Protein AF-A0A6N7HVS8-F1 (afdb_monomer_lite)

pLDDT: mean 78.47, std 14.84, range [39.22, 97.88]

Sequence (78 aa):
MNRTPRGTRGGTVIVDCDRCEVRGDACQDCVISVLLGAPSNVEFDAGERRAIDALAGAGMVPRLRLVSPDTEPRSGAA

Secondary structure (DSSP, 8-state):
------S-BTTB----GGG-TTTTTTGGG-HHHHHHH--S-----HHHHHHHHHHHHTTSSPPP----TTS-------

Structure (mmCIF, N/CA/C/O backbone):
data_AF-A0A6N7HVS8-F1
#
_entry.id   AF-A0A6N7HVS8-F1
#
loop_
_atom_site.group_PDB
_atom_site.id
_atom_site.type_symbol
_atom_site.label_atom_id
_atom_site.label_alt_id
_atom_site.label_comp_id
_atom_site.label_asym_id
_atom_site.label_entity_id
_atom_site.label_seq_id
_atom_site.pdbx_PDB_ins_code
_atom_site.Cartn_x
_atom_site.Cartn_y
_atom_site.Cartn_z
_atom_site.occupancy
_atom_site.B_iso_or_equiv
_atom_site.auth_seq_id
_atom_site.auth_comp_id
_atom_site.auth_asym_id
_atom_site.auth_atom_id
_atom_site.pdbx_PDB_model_num
ATOM 1 N N . MET A 1 1 ? -10.975 5.708 29.716 1.00 39.22 1 MET A N 1
ATOM 2 C CA . MET A 1 1 ? -10.383 7.043 29.480 1.00 39.22 1 MET A CA 1
ATOM 3 C C . MET A 1 1 ? -9.588 6.896 28.184 1.00 39.22 1 MET A C 1
ATOM 5 O O . MET A 1 1 ? -8.688 6.084 28.200 1.00 39.22 1 MET A O 1
ATOM 9 N N . ASN A 1 2 ? -9.921 7.422 27.006 1.00 43.81 2 ASN A N 1
ATOM 10 C CA . ASN A 1 2 ? -10.601 8.645 26.583 1.00 43.81 2 ASN A CA 1
ATOM 11 C C . ASN A 1 2 ? -11.429 8.315 25.314 1.00 43.81 2 ASN A C 1
ATOM 13 O O . ASN A 1 2 ? -10.915 7.664 24.413 1.00 43.81 2 ASN A O 1
ATOM 17 N N . ARG A 1 3 ? -12.720 8.670 25.264 1.00 64.25 3 ARG A N 1
ATOM 18 C CA . ARG A 1 3 ? -13.653 8.255 24.194 1.00 64.25 3 ARG A CA 1
ATOM 19 C C . ARG A 1 3 ? -13.873 9.411 23.207 1.00 64.25 3 ARG A C 1
ATOM 21 O O . ARG A 1 3 ? -14.354 10.450 23.655 1.00 64.25 3 ARG A O 1
ATOM 28 N N . THR A 1 4 ? -13.581 9.204 21.907 1.00 59.22 4 THR A N 1
ATOM 29 C CA . THR A 1 4 ? -14.347 9.578 20.671 1.00 59.22 4 THR A CA 1
ATOM 30 C C . THR A 1 4 ? -13.408 9.852 19.474 1.00 59.22 4 THR A C 1
ATOM 32 O O . THR A 1 4 ? -12.604 10.781 19.545 1.00 59.22 4 THR A O 1
ATOM 35 N N . PRO A 1 5 ? -13.583 9.155 18.328 1.00 59.09 5 PRO A N 1
ATOM 36 C CA . PRO A 1 5 ? -13.947 9.891 17.110 1.00 59.09 5 PRO A CA 1
ATOM 37 C C . PRO A 1 5 ? -14.921 9.136 16.181 1.00 59.09 5 PRO A C 1
ATOM 39 O O . PRO A 1 5 ? -14.822 7.934 15.945 1.00 59.09 5 PRO A O 1
ATOM 42 N N . ARG A 1 6 ? -15.855 9.879 15.581 1.00 60.00 6 ARG A N 1
ATOM 43 C CA . ARG A 1 6 ? -16.481 9.523 14.299 1.00 60.00 6 ARG A CA 1
ATOM 44 C C . ARG A 1 6 ? -16.465 10.759 13.404 1.00 60.00 6 ARG A C 1
ATOM 46 O O . ARG A 1 6 ? -16.897 11.820 13.842 1.00 60.00 6 ARG A O 1
ATOM 53 N N . GLY A 1 7 ? -16.021 10.581 12.160 1.00 66.75 7 GLY A N 1
ATOM 54 C CA . GLY A 1 7 ? -16.210 11.535 11.066 1.00 66.75 7 GLY A CA 1
ATOM 55 C C . GLY A 1 7 ? -15.081 12.550 10.880 1.00 66.75 7 GLY A C 1
ATOM 56 O O . GLY A 1 7 ? -14.645 13.210 11.821 1.00 66.75 7 GLY A O 1
ATOM 57 N N . THR A 1 8 ? -14.636 12.666 9.628 1.00 59.47 8 THR A N 1
ATOM 58 C CA . THR A 1 8 ? -13.674 13.647 9.110 1.00 59.47 8 THR A CA 1
ATOM 59 C C . THR A 1 8 ? -13.999 15.063 9.584 1.00 59.47 8 THR A C 1
ATOM 61 O O . THR A 1 8 ? -15.024 15.630 9.205 1.00 59.47 8 THR A O 1
ATOM 64 N N . ARG A 1 9 ? -13.093 15.670 10.356 1.00 63.22 9 ARG A N 1
ATOM 65 C CA . ARG A 1 9 ? -13.040 17.126 10.533 1.00 63.22 9 ARG A CA 1
ATOM 66 C C . ARG A 1 9 ? -11.951 17.649 9.599 1.00 63.22 9 ARG A C 1
ATOM 68 O O . ARG A 1 9 ? -10.786 17.367 9.830 1.00 63.22 9 ARG A O 1
ATOM 75 N N . GLY A 1 10 ? -12.352 18.326 8.518 1.00 57.44 10 GLY A N 1
ATOM 76 C CA . GLY A 1 10 ? -11.460 19.036 7.589 1.00 57.44 10 GLY A CA 1
ATOM 77 C C . GLY A 1 10 ? -10.303 18.197 7.030 1.00 57.44 10 GLY A C 1
ATOM 78 O O . GLY A 1 10 ? -9.189 18.268 7.534 1.00 57.44 10 GLY A O 1
ATOM 79 N N . GLY A 1 11 ? -10.554 17.385 5.999 1.00 74.06 11 GLY A N 1
ATOM 80 C CA . GLY A 1 11 ? -9.504 16.720 5.202 1.00 74.06 11 GLY A CA 1
ATOM 81 C C . GLY A 1 11 ? -8.669 15.633 5.897 1.00 74.06 11 GLY A C 1
ATOM 82 O O . GLY A 1 11 ? -7.894 14.962 5.227 1.00 74.06 11 GLY A O 1
ATOM 83 N N . THR A 1 12 ? -8.832 15.422 7.206 1.00 75.88 12 THR A N 1
ATOM 84 C CA . THR A 1 12 ? -8.045 14.452 7.981 1.00 75.88 12 THR A CA 1
ATOM 85 C C . THR A 1 12 ? -8.881 13.220 8.325 1.00 75.88 12 THR A C 1
ATOM 87 O O . THR A 1 12 ? -9.981 13.336 8.877 1.00 75.88 12 THR A O 1
ATOM 90 N N . VAL A 1 13 ? -8.353 12.033 8.015 1.00 80.62 13 VAL A N 1
ATOM 91 C CA . VAL A 1 13 ? -8.935 10.737 8.394 1.00 80.62 13 VAL A CA 1
ATOM 92 C C . VAL A 1 13 ? -8.383 10.332 9.760 1.00 80.62 13 VAL A C 1
ATOM 94 O O . VAL A 1 13 ? -7.172 10.268 9.943 1.00 80.62 13 VAL A O 1
ATOM 97 N N . ILE A 1 14 ? -9.272 10.059 10.720 1.00 84.50 14 ILE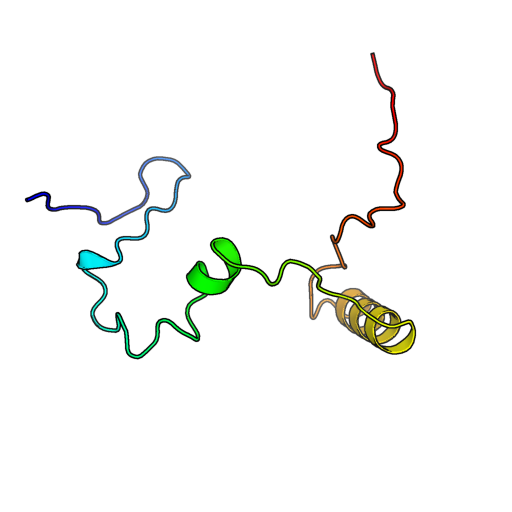 A N 1
ATOM 98 C CA . ILE A 1 14 ? -8.910 9.584 12.062 1.00 84.50 14 ILE A CA 1
ATOM 99 C C . ILE A 1 14 ? -9.366 8.134 12.191 1.00 84.50 14 ILE A C 1
ATOM 101 O O . ILE A 1 14 ? -10.557 7.852 12.044 1.00 84.50 14 ILE A O 1
ATOM 105 N N . VAL A 1 15 ? -8.427 7.233 12.481 1.00 86.25 15 VAL A N 1
ATOM 106 C CA . VAL A 1 15 ? -8.701 5.814 12.728 1.00 86.25 15 VAL A CA 1
ATOM 107 C C . VAL A 1 15 ? -8.602 5.525 14.219 1.00 86.25 15 VAL A C 1
ATOM 109 O O . VAL A 1 15 ? -7.582 5.807 14.839 1.00 86.25 15 VAL A O 1
ATOM 112 N N . ASP A 1 16 ? -9.669 4.961 14.784 1.00 86.38 16 ASP A N 1
ATOM 113 C CA . ASP A 1 16 ? -9.752 4.580 16.194 1.00 86.38 16 ASP A CA 1
ATOM 114 C C . ASP A 1 16 ? -9.727 3.055 16.332 1.00 86.38 16 ASP A C 1
ATOM 116 O O . ASP A 1 16 ? -10.744 2.373 16.171 1.00 86.38 16 ASP A O 1
ATOM 120 N N . CYS A 1 17 ? -8.543 2.520 16.628 1.00 86.69 17 CYS A N 1
ATOM 121 C CA . CYS A 1 17 ? -8.356 1.093 16.858 1.00 86.69 17 CYS A CA 1
ATOM 122 C C . CYS A 1 17 ? -9.040 0.618 18.151 1.00 86.69 17 CYS A C 1
ATOM 124 O O . CYS A 1 17 ? -9.413 -0.548 18.239 1.00 86.69 17 CYS A O 1
ATOM 126 N N . ASP A 1 18 ? -9.247 1.472 19.153 1.00 86.12 18 ASP A N 1
ATOM 127 C CA . ASP A 1 18 ? -9.874 1.073 20.423 1.00 86.12 18 ASP A CA 1
ATOM 128 C C . ASP A 1 18 ? -11.383 0.824 20.286 1.00 86.12 18 ASP A C 1
ATOM 130 O O . ASP A 1 18 ? -11.973 0.137 21.120 1.00 86.12 18 ASP A O 1
ATOM 134 N N . ARG A 1 19 ? -12.006 1.324 19.212 1.00 83.69 19 ARG A N 1
ATOM 135 C CA . ARG A 1 19 ? -13.423 1.091 18.888 1.00 83.69 19 ARG A CA 1
ATOM 136 C C . ARG A 1 19 ? -13.641 0.178 17.673 1.00 83.69 19 ARG A C 1
ATOM 138 O O . ARG A 1 19 ? -14.777 -0.001 17.240 1.00 83.69 19 ARG A O 1
ATOM 145 N N . CYS A 1 20 ? -12.583 -0.367 17.083 1.00 87.38 20 CYS A N 1
ATOM 146 C CA . CYS A 1 20 ? -12.711 -1.232 15.915 1.00 87.38 20 CYS A CA 1
ATOM 147 C C . CYS A 1 20 ? -13.271 -2.606 16.326 1.00 87.38 20 CYS A C 1
ATOM 149 O O . CYS A 1 20 ? -12.629 -3.334 17.078 1.00 87.38 20 CYS A O 1
ATOM 151 N N . GLU A 1 21 ? -14.458 -2.961 15.824 1.00 90.75 21 GLU A N 1
ATOM 152 C CA . GLU A 1 21 ? -15.164 -4.211 16.171 1.00 90.75 21 GLU A CA 1
ATOM 153 C C . GLU A 1 21 ? -14.419 -5.474 15.721 1.00 90.75 21 GLU A C 1
ATOM 155 O O . GLU A 1 21 ? -14.613 -6.535 16.299 1.00 90.75 21 GLU A O 1
ATOM 160 N N . VAL A 1 22 ? -13.539 -5.348 14.725 1.00 89.56 22 VAL A N 1
ATOM 161 C CA . VAL A 1 22 ? -12.726 -6.444 14.173 1.00 89.56 22 VAL A CA 1
ATOM 162 C C . VAL A 1 22 ? -11.245 -6.334 14.558 1.00 89.56 22 VAL A C 1
ATOM 164 O O . VAL A 1 22 ? -10.377 -6.920 13.905 1.00 89.56 22 VAL A O 1
ATOM 167 N N . ARG A 1 23 ? -10.915 -5.532 15.582 1.00 87.00 23 ARG A N 1
ATOM 168 C CA . ARG A 1 23 ? -9.528 -5.389 16.044 1.00 87.00 23 ARG A CA 1
ATOM 169 C C . ARG A 1 23 ? -8.980 -6.731 16.520 1.00 87.00 23 ARG A C 1
ATOM 171 O O . ARG A 1 23 ? -9.616 -7.433 17.293 1.00 87.00 23 ARG A O 1
ATOM 178 N N . GLY A 1 24 ? -7.746 -7.023 16.120 1.00 84.50 24 GLY A N 1
ATOM 179 C CA . GLY A 1 24 ? -7.110 -8.319 16.330 1.00 84.50 24 GLY A CA 1
ATOM 180 C C . GLY A 1 24 ? -7.370 -9.210 15.126 1.00 84.50 24 GLY A C 1
ATOM 181 O O . GLY A 1 24 ? -6.457 -9.419 14.330 1.00 84.50 24 GLY A O 1
ATOM 182 N N . ASP A 1 25 ? -8.623 -9.619 14.947 1.00 90.50 25 ASP A N 1
ATOM 183 C CA . ASP A 1 25 ? -9.028 -10.619 13.952 1.00 90.50 25 ASP A CA 1
ATOM 184 C C . ASP A 1 25 ? -8.730 -10.198 12.506 1.00 90.50 25 ASP A C 1
ATOM 186 O O . ASP A 1 25 ? -8.184 -10.978 11.730 1.00 90.50 25 ASP A O 1
ATOM 190 N N . ALA A 1 26 ? -9.030 -8.946 12.146 1.00 87.88 26 ALA A N 1
ATOM 191 C CA . ALA A 1 26 ? -8.814 -8.426 10.792 1.00 87.88 26 ALA A CA 1
ATOM 192 C C . ALA A 1 26 ? -7.590 -7.503 10.679 1.00 87.88 26 ALA A C 1
ATOM 194 O O . ALA A 1 26 ? -7.326 -6.941 9.618 1.00 87.88 26 ALA A O 1
ATOM 195 N N . CYS A 1 27 ? -6.826 -7.302 11.758 1.00 86.81 27 CYS A N 1
ATOM 196 C CA . CYS A 1 27 ? -5.729 -6.330 11.754 1.00 86.81 27 CYS A CA 1
ATOM 197 C C . CYS A 1 27 ? -4.613 -6.688 10.762 1.00 86.81 27 CYS A C 1
ATOM 199 O O . CYS A 1 27 ? -3.974 -5.780 10.235 1.00 86.81 27 CYS A O 1
ATOM 201 N N . GLN A 1 28 ? -4.390 -7.975 10.481 1.00 82.06 28 GLN A N 1
ATOM 202 C CA . GLN A 1 28 ? -3.351 -8.407 9.537 1.00 82.06 28 GLN A CA 1
ATOM 203 C C . GLN A 1 28 ? -3.664 -8.027 8.083 1.00 82.06 28 GLN A C 1
ATOM 205 O O . GLN A 1 28 ? -2.740 -7.824 7.307 1.00 82.06 28 GLN A O 1
ATOM 210 N N . ASP A 1 29 ? -4.945 -7.860 7.746 1.00 83.75 29 ASP A N 1
ATOM 211 C CA . ASP A 1 29 ? -5.415 -7.452 6.412 1.00 83.75 29 ASP A CA 1
ATOM 212 C C . ASP A 1 29 ? -5.974 -6.012 6.412 1.00 83.75 29 ASP A C 1
ATOM 214 O O . ASP A 1 29 ? -6.643 -5.546 5.492 1.00 83.75 29 ASP A O 1
ATOM 218 N N . CYS A 1 30 ? -5.727 -5.261 7.490 1.00 87.38 30 CYS A N 1
ATOM 219 C CA . CYS A 1 30 ? -6.128 -3.866 7.574 1.00 87.38 30 CYS A CA 1
ATOM 220 C C . CYS A 1 30 ? -5.089 -2.979 6.877 1.00 87.38 30 CYS A C 1
ATOM 222 O O . CYS A 1 30 ? -3.900 -3.042 7.186 1.00 87.38 30 CYS A O 1
ATOM 224 N N . VAL A 1 31 ? -5.541 -2.050 6.028 1.00 84.69 31 VAL A N 1
ATOM 225 C CA . VAL A 1 31 ? -4.680 -1.068 5.335 1.00 84.69 31 VAL A CA 1
ATOM 226 C C . VAL A 1 31 ? -3.760 -0.273 6.277 1.00 84.69 31 VAL A C 1
ATOM 228 O O . VAL A 1 31 ? -2.676 0.154 5.888 1.00 84.69 31 VAL A O 1
ATOM 231 N N . ILE A 1 32 ? -4.158 -0.096 7.540 1.00 86.19 32 ILE A N 1
ATOM 232 C CA . ILE A 1 32 ? -3.377 0.634 8.547 1.00 86.19 32 ILE A CA 1
ATOM 233 C C . ILE A 1 32 ? -2.088 -0.095 8.918 1.00 86.19 32 ILE A C 1
ATOM 235 O O . ILE A 1 32 ? -1.085 0.564 9.178 1.00 86.19 32 ILE A O 1
ATOM 239 N N . SER A 1 33 ? -2.074 -1.427 8.872 1.00 80.12 33 SER A N 1
ATOM 240 C CA . SER A 1 33 ? -0.859 -2.211 9.108 1.00 80.12 33 SER A CA 1
ATOM 241 C C . SER A 1 33 ? 0.201 -1.923 8.044 1.00 80.12 33 SER A C 1
ATOM 243 O O . SER A 1 33 ? 1.369 -1.755 8.377 1.00 80.12 33 SER A O 1
ATOM 245 N N . VAL A 1 34 ? -0.211 -1.736 6.784 1.00 79.56 34 VAL A N 1
ATOM 246 C CA . VAL A 1 34 ? 0.692 -1.314 5.701 1.00 79.56 34 VAL A CA 1
ATOM 247 C C . VAL A 1 34 ? 1.199 0.112 5.928 1.00 79.56 34 VAL A C 1
ATOM 249 O O . VAL A 1 34 ? 2.378 0.383 5.732 1.00 79.56 34 VAL A O 1
ATOM 252 N N . LEU A 1 35 ? 0.337 1.033 6.365 1.00 80.12 35 LEU A N 1
ATOM 253 C CA . LEU A 1 35 ? 0.738 2.429 6.582 1.00 80.12 35 LEU A CA 1
ATOM 254 C C . LEU A 1 35 ? 1.667 2.616 7.791 1.00 80.12 35 LEU A C 1
ATOM 256 O O . LEU A 1 35 ? 2.526 3.493 7.759 1.00 80.12 35 LEU A O 1
ATOM 260 N N . LEU A 1 36 ? 1.491 1.825 8.853 1.00 79.38 36 LEU A N 1
ATOM 261 C CA . LEU A 1 36 ? 2.287 1.919 10.084 1.00 79.38 36 LEU A CA 1
ATOM 262 C C . LEU A 1 36 ? 3.506 0.986 10.104 1.00 79.38 36 LEU A C 1
ATOM 264 O O . LEU A 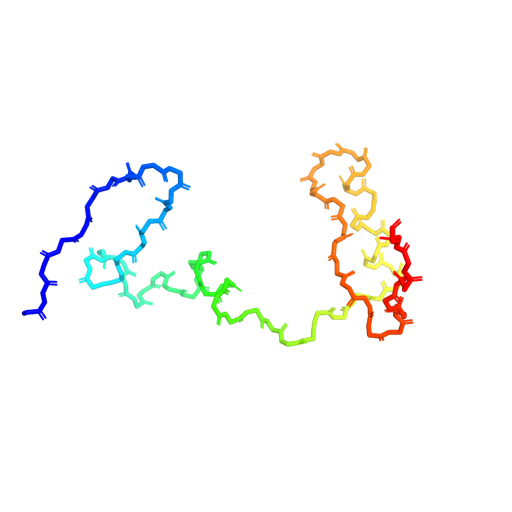1 36 ? 4.370 1.142 10.964 1.00 79.38 36 LEU A O 1
ATOM 268 N N . GLY A 1 37 ? 3.577 0.022 9.189 1.00 69.69 37 GLY A N 1
ATOM 269 C CA . GLY A 1 37 ? 4.598 -1.021 9.182 1.00 69.69 37 GLY A CA 1
ATOM 270 C C . GLY A 1 37 ? 4.808 -1.619 7.799 1.00 69.69 37 GLY A C 1
ATOM 271 O O . GLY A 1 37 ? 4.844 -2.840 7.665 1.00 69.69 37 GLY A O 1
ATOM 272 N N . ALA A 1 38 ? 4.930 -0.775 6.768 1.00 66.94 38 ALA A N 1
ATOM 273 C CA . ALA A 1 38 ? 5.380 -1.243 5.464 1.00 66.94 38 ALA A CA 1
ATOM 274 C C . ALA A 1 38 ? 6.722 -1.981 5.640 1.00 66.94 38 ALA A C 1
ATOM 276 O O . ALA A 1 38 ? 7.587 -1.481 6.370 1.00 66.94 38 ALA A O 1
ATOM 277 N N . PRO A 1 39 ? 6.912 -3.153 5.007 1.00 64.94 39 PRO A N 1
ATOM 278 C CA . PRO A 1 39 ? 8.203 -3.826 5.034 1.00 64.94 39 PRO A CA 1
ATOM 279 C C . PRO A 1 39 ? 9.287 -2.848 4.575 1.00 64.94 39 PRO A C 1
ATOM 281 O O . PRO A 1 39 ? 9.123 -2.142 3.578 1.00 64.94 39 PRO A O 1
ATOM 284 N N . SER A 1 40 ? 10.376 -2.777 5.342 1.00 66.06 40 SER A N 1
ATOM 285 C CA . SER A 1 40 ? 11.438 -1.778 5.173 1.00 66.06 40 SER A CA 1
ATOM 286 C C . SER A 1 40 ? 12.169 -1.883 3.831 1.00 66.06 40 SER A C 1
ATOM 288 O O . SER A 1 40 ? 12.853 -0.941 3.440 1.00 66.06 40 SER A O 1
ATOM 290 N N . ASN A 1 41 ? 12.019 -3.003 3.125 1.00 69.56 41 ASN A N 1
ATOM 291 C CA . ASN A 1 41 ? 12.615 -3.277 1.827 1.00 69.56 41 ASN A CA 1
ATOM 292 C C . ASN A 1 41 ? 11.620 -4.007 0.910 1.00 69.56 41 ASN A C 1
ATOM 294 O O . ASN A 1 41 ? 11.516 -5.232 0.906 1.00 69.56 41 ASN A O 1
ATOM 298 N N . VAL A 1 42 ? 10.882 -3.244 0.106 1.00 76.56 42 VAL A N 1
ATOM 299 C CA . VAL A 1 42 ? 10.149 -3.810 -1.031 1.00 76.56 42 VAL A CA 1
ATOM 300 C C . VAL A 1 42 ? 11.080 -3.786 -2.236 1.00 76.56 42 VAL A C 1
ATOM 302 O O . VAL A 1 42 ? 11.228 -2.757 -2.891 1.00 76.56 42 VAL A O 1
ATOM 305 N N . GLU A 1 43 ? 11.715 -4.922 -2.504 1.00 82.75 43 GLU A N 1
ATOM 306 C CA . GLU A 1 43 ? 12.554 -5.118 -3.683 1.00 82.75 43 GLU A CA 1
ATOM 307 C C . GLU A 1 43 ? 11.717 -5.732 -4.803 1.00 82.75 43 GLU A C 1
ATOM 309 O O . GLU A 1 43 ? 11.076 -6.760 -4.602 1.00 82.75 43 GLU A O 1
ATOM 314 N N . PHE A 1 44 ? 11.736 -5.102 -5.979 1.00 86.44 44 PHE A N 1
ATOM 315 C CA . PHE A 1 44 ? 11.130 -5.658 -7.185 1.00 86.44 44 PHE A CA 1
ATOM 316 C C . PHE A 1 44 ? 12.210 -6.000 -8.198 1.00 86.44 44 PHE A C 1
ATOM 318 O O . PHE A 1 44 ? 12.989 -5.133 -8.630 1.00 86.44 44 PHE A O 1
ATOM 325 N N . ASP A 1 45 ? 12.212 -7.243 -8.660 1.00 89.25 45 ASP A N 1
ATOM 326 C CA . ASP A 1 45 ? 13.100 -7.639 -9.738 1.00 89.25 45 ASP A CA 1
ATOM 327 C C . ASP A 1 45 ? 12.716 -6.957 -11.074 1.00 89.25 45 ASP A C 1
ATOM 329 O O . ASP A 1 45 ? 11.791 -6.142 -11.188 1.00 89.25 45 ASP A O 1
ATOM 333 N N . ALA A 1 46 ? 13.497 -7.199 -12.127 1.00 90.56 46 ALA A N 1
ATOM 334 C CA . ALA A 1 46 ? 13.241 -6.585 -13.432 1.00 90.56 46 ALA A CA 1
ATOM 335 C C . ALA A 1 46 ? 11.963 -7.110 -14.119 1.00 90.56 46 ALA A C 1
ATOM 337 O O . ALA A 1 46 ? 11.398 -6.427 -14.975 1.00 90.56 46 ALA A O 1
ATOM 338 N N . GLY A 1 47 ? 11.535 -8.336 -13.824 1.00 95.44 47 GLY A N 1
ATOM 339 C CA . GLY A 1 47 ? 10.277 -8.907 -14.302 1.00 95.44 47 GLY A CA 1
ATOM 340 C C . GLY A 1 47 ? 9.076 -8.294 -13.590 1.00 95.44 47 GLY A C 1
ATOM 341 O O . GLY A 1 47 ? 8.148 -7.832 -14.252 1.00 95.44 47 GLY A O 1
ATOM 342 N N . GLU A 1 48 ? 9.132 -8.205 -12.267 1.00 94.19 48 GLU A N 1
ATOM 343 C CA . GLU A 1 48 ? 8.073 -7.637 -11.430 1.00 94.19 48 GLU A CA 1
ATOM 344 C C . GLU A 1 48 ? 7.845 -6.154 -11.732 1.00 94.19 48 GLU A C 1
ATOM 346 O O . GLU A 1 48 ? 6.704 -5.737 -11.937 1.00 94.19 48 GLU A O 1
ATOM 351 N N . ARG A 1 49 ? 8.915 -5.361 -11.886 1.00 92.38 49 ARG A N 1
ATOM 352 C CA . ARG A 1 49 ? 8.798 -3.954 -12.317 1.00 92.38 49 ARG A CA 1
ATOM 353 C C . ARG A 1 49 ? 8.090 -3.823 -13.661 1.00 92.38 49 ARG A C 1
ATOM 355 O O . ARG A 1 49 ? 7.185 -3.004 -13.800 1.00 92.38 49 ARG A O 1
ATOM 362 N N . ARG A 1 50 ? 8.449 -4.672 -14.632 1.00 94.38 50 ARG A N 1
ATOM 363 C CA . ARG A 1 50 ? 7.786 -4.701 -15.945 1.00 94.38 50 ARG A CA 1
ATOM 364 C C . ARG A 1 50 ? 6.312 -5.082 -15.831 1.00 94.38 50 ARG A C 1
ATOM 366 O O . ARG A 1 50 ? 5.489 -4.501 -16.534 1.00 94.38 50 ARG A O 1
ATOM 373 N N . ALA A 1 51 ? 5.974 -6.025 -14.955 1.00 96.50 51 ALA A N 1
ATOM 374 C CA . ALA A 1 51 ? 4.588 -6.406 -14.709 1.00 96.50 51 ALA A CA 1
ATOM 375 C C . ALA A 1 51 ? 3.785 -5.239 -14.113 1.00 96.50 51 ALA A C 1
ATOM 377 O O . ALA A 1 51 ? 2.720 -4.907 -14.633 1.00 96.50 51 ALA A O 1
ATOM 378 N N . ILE A 1 52 ? 4.318 -4.562 -13.092 1.00 94.81 52 ILE A N 1
ATOM 379 C CA . ILE A 1 52 ? 3.686 -3.377 -12.490 1.00 94.81 52 ILE A CA 1
ATOM 380 C C . ILE A 1 52 ? 3.504 -2.273 -13.536 1.00 94.81 52 ILE A C 1
ATOM 382 O O . ILE A 1 52 ? 2.431 -1.677 -13.616 1.00 94.81 52 ILE A O 1
ATOM 386 N N . ASP A 1 53 ? 4.505 -2.029 -14.382 1.00 94.69 53 ASP A N 1
ATOM 387 C CA . ASP A 1 53 ? 4.408 -1.032 -15.449 1.00 94.69 53 ASP A CA 1
ATOM 388 C C . ASP A 1 53 ? 3.350 -1.374 -16.499 1.00 94.69 53 ASP A C 1
ATOM 390 O O . ASP A 1 53 ? 2.652 -0.471 -16.970 1.00 94.69 53 ASP A O 1
ATOM 394 N N . ALA A 1 54 ? 3.195 -2.653 -16.849 1.00 97.50 54 ALA A N 1
ATOM 395 C CA . ALA A 1 54 ? 2.141 -3.107 -17.751 1.00 97.50 54 ALA A CA 1
ATOM 396 C C . ALA A 1 54 ? 0.751 -2.897 -17.131 1.00 97.50 54 ALA A C 1
ATOM 398 O O . ALA A 1 54 ? -0.138 -2.337 -17.777 1.00 97.50 54 ALA A O 1
ATOM 399 N N . LEU A 1 55 ? 0.582 -3.269 -15.858 1.00 97.50 55 LEU A N 1
ATOM 400 C CA . LEU A 1 55 ? -0.664 -3.054 -15.119 1.00 97.50 55 LEU A CA 1
ATOM 401 C C . LEU A 1 55 ? -0.997 -1.561 -15.000 1.00 97.50 55 LEU A C 1
ATOM 403 O O . LEU A 1 55 ? -2.148 -1.162 -15.187 1.00 97.50 55 LEU A O 1
ATOM 407 N N . ALA A 1 56 ? 0.007 -0.725 -14.739 1.00 97.19 56 ALA A N 1
ATOM 408 C CA . ALA A 1 56 ? -0.163 0.717 -14.641 1.00 97.19 56 ALA A CA 1
ATOM 409 C C . ALA A 1 56 ? -0.455 1.361 -16.003 1.00 97.19 56 ALA A C 1
ATOM 411 O O . ALA A 1 56 ? -1.273 2.274 -16.090 1.00 97.19 56 ALA A O 1
ATOM 412 N N . GLY A 1 57 ? 0.171 0.875 -17.080 1.00 96.69 57 GLY A N 1
ATOM 413 C CA 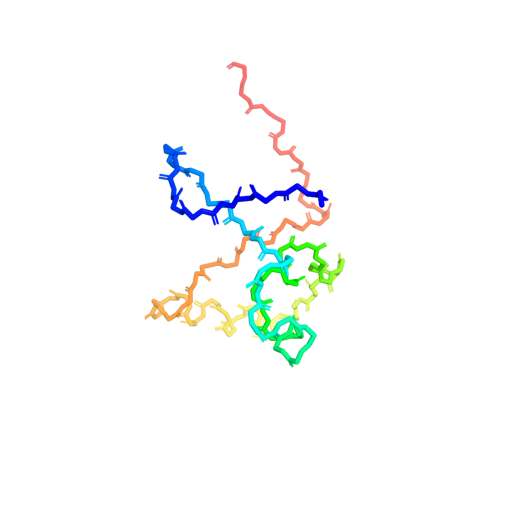. GLY A 1 57 ? -0.134 1.283 -18.453 1.00 96.69 57 GLY A CA 1
ATOM 414 C C . GLY A 1 57 ? -1.576 0.972 -18.857 1.00 96.69 57 GLY A C 1
ATOM 415 O O . GLY A 1 57 ? -2.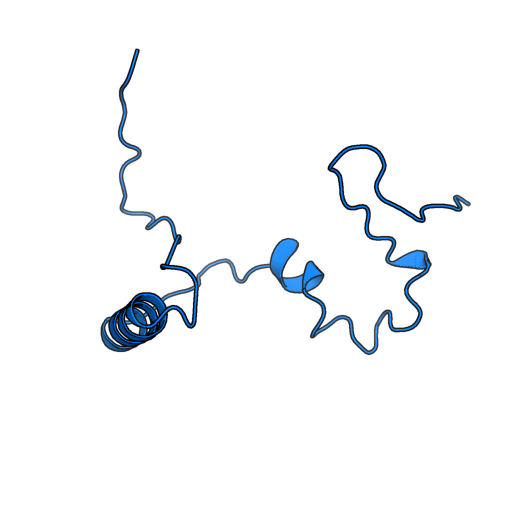187 1.754 -19.579 1.00 96.69 57 GLY A O 1
ATOM 416 N N . ALA A 1 58 ? -2.137 -0.116 -18.330 1.00 97.88 58 ALA A N 1
ATOM 417 C CA . ALA A 1 58 ? -3.539 -0.486 -18.501 1.00 97.88 58 ALA A CA 1
ATOM 418 C C . ALA A 1 58 ? -4.503 0.204 -17.508 1.00 97.88 58 ALA A C 1
ATOM 420 O O . ALA A 1 58 ? -5.707 -0.029 -17.571 1.00 97.88 58 ALA A O 1
ATOM 421 N N . GLY A 1 59 ? -4.003 1.033 -16.583 1.00 96.50 59 GLY A N 1
ATOM 422 C CA . GLY A 1 59 ? -4.821 1.748 -15.595 1.00 96.50 59 GLY A CA 1
ATOM 423 C C . GLY A 1 59 ? -5.326 0.895 -14.425 1.00 96.50 59 GLY A C 1
ATOM 424 O O . GLY A 1 59 ? -6.198 1.342 -13.685 1.00 96.50 59 GLY A O 1
ATOM 425 N N . MET A 1 60 ? -4.788 -0.314 -14.239 1.00 96.38 60 MET A N 1
ATOM 426 C CA . MET A 1 60 ? -5.217 -1.240 -13.181 1.00 96.38 60 MET A CA 1
ATOM 427 C C . MET A 1 60 ? -4.563 -0.950 -11.827 1.00 96.38 60 MET A C 1
ATOM 429 O O . MET A 1 60 ? -5.130 -1.272 -10.786 1.00 96.38 60 MET A O 1
ATOM 433 N N . VAL A 1 61 ? -3.373 -0.345 -11.829 1.00 94.44 61 VAL A N 1
ATOM 434 C CA . VAL A 1 61 ? -2.635 0.019 -10.612 1.00 94.44 61 VAL A CA 1
ATOM 435 C C . VAL A 1 61 ? -1.963 1.387 -10.767 1.00 94.44 61 VAL A C 1
ATOM 437 O O . VAL A 1 61 ? -1.687 1.819 -11.890 1.00 94.44 61 VAL A O 1
ATOM 440 N N . PRO A 1 62 ? -1.656 2.090 -9.663 1.00 90.56 62 PRO A N 1
ATOM 441 C CA . PRO A 1 62 ? -0.783 3.255 -9.711 1.00 90.56 62 PRO A CA 1
ATOM 442 C C . PRO A 1 62 ? 0.620 2.889 -10.213 1.00 90.56 62 PRO A C 1
ATOM 444 O O . PRO A 1 62 ? 1.122 1.797 -9.955 1.00 90.56 62 PRO A O 1
ATOM 447 N N . ARG A 1 63 ? 1.291 3.838 -10.875 1.00 91.06 63 ARG A N 1
ATOM 448 C CA . ARG A 1 63 ? 2.720 3.712 -11.204 1.00 91.06 63 ARG A CA 1
ATOM 449 C C . ARG A 1 63 ? 3.552 3.526 -9.936 1.00 91.06 63 ARG A C 1
ATOM 451 O O . ARG A 1 63 ? 3.212 4.087 -8.894 1.00 91.06 63 ARG A O 1
ATOM 458 N N . LEU A 1 64 ? 4.654 2.789 -10.054 1.00 88.81 64 LEU A N 1
ATOM 459 C CA . LEU A 1 64 ? 5.585 2.556 -8.955 1.00 88.81 64 LEU A CA 1
ATOM 460 C C . LEU A 1 64 ? 6.171 3.893 -8.457 1.00 88.81 64 LEU A C 1
ATOM 462 O O . LEU A 1 64 ? 6.709 4.666 -9.245 1.00 88.81 64 LEU A O 1
ATOM 466 N N . ARG A 1 65 ? 6.035 4.175 -7.153 1.00 83.56 65 ARG A N 1
ATOM 467 C CA . ARG A 1 65 ? 6.499 5.416 -6.486 1.00 83.56 65 ARG A CA 1
ATOM 468 C C . ARG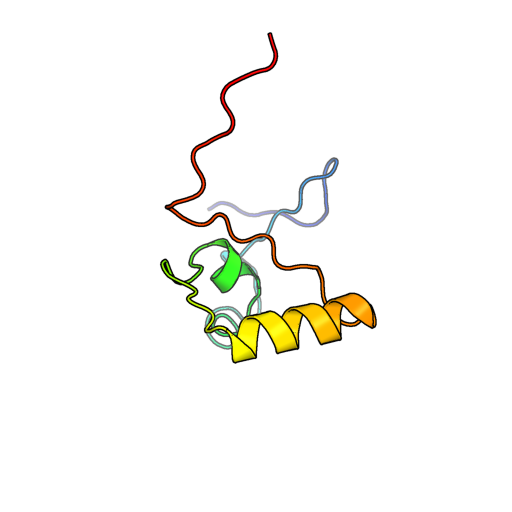 A 1 65 ? 7.572 5.155 -5.423 1.00 83.56 65 ARG A C 1
ATOM 470 O O . ARG A 1 65 ? 7.738 5.960 -4.511 1.00 83.56 65 ARG A O 1
ATOM 477 N N . LEU A 1 66 ? 8.248 4.010 -5.497 1.00 78.62 66 LEU A N 1
ATOM 478 C CA . LEU A 1 66 ? 9.353 3.709 -4.592 1.00 78.62 66 LEU A CA 1
ATOM 479 C C . LEU A 1 66 ? 10.522 4.654 -4.882 1.00 78.62 66 LEU A C 1
ATOM 481 O O . LEU A 1 66 ? 10.836 4.923 -6.041 1.00 78.62 66 LEU A O 1
ATOM 485 N N . VAL A 1 67 ? 11.147 5.159 -3.823 1.00 75.25 67 VAL A N 1
ATOM 486 C CA . VAL A 1 67 ? 12.387 5.931 -3.919 1.00 75.25 67 VAL A CA 1
ATOM 487 C C . VAL A 1 67 ? 13.529 4.929 -3.834 1.00 75.25 67 VAL A C 1
ATOM 489 O O . VAL A 1 67 ? 13.674 4.268 -2.808 1.00 75.25 67 VAL A O 1
ATOM 492 N N . SER A 1 68 ? 14.314 4.781 -4.902 1.00 68.94 68 SER A N 1
ATOM 493 C CA . SER A 1 68 ? 15.503 3.930 -4.838 1.00 68.94 68 SER A CA 1
ATOM 494 C C . SER A 1 68 ? 16.556 4.592 -3.947 1.00 68.94 68 SER A C 1
ATOM 496 O O . SER A 1 68 ? 16.755 5.802 -4.071 1.00 68.94 68 SER A O 1
ATOM 498 N N . PRO A 1 69 ? 17.275 3.833 -3.102 1.00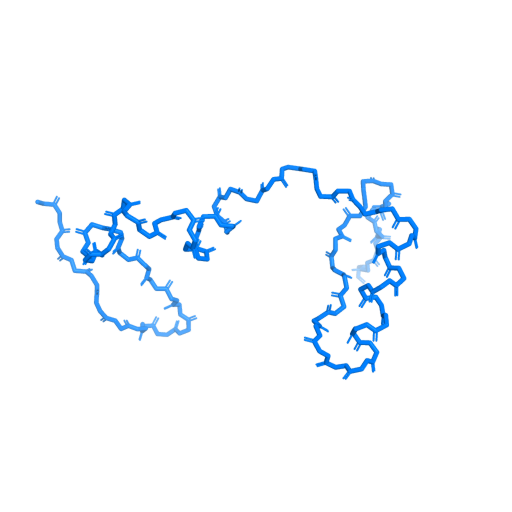 64.75 69 PRO A N 1
ATOM 499 C CA . PRO A 1 69 ? 18.344 4.384 -2.267 1.00 64.75 69 PRO A CA 1
ATOM 500 C C . PRO A 1 69 ? 19.476 5.016 -3.096 1.00 64.75 69 PRO A C 1
ATOM 502 O O . PRO A 1 69 ? 20.118 5.948 -2.625 1.00 64.75 69 PRO A O 1
ATOM 505 N N . ASP A 1 70 ? 19.660 4.580 -4.348 1.00 66.19 70 ASP A N 1
ATOM 506 C CA . ASP A 1 70 ? 20.643 5.140 -5.291 1.00 66.19 70 ASP A CA 1
ATOM 507 C C . ASP A 1 70 ? 20.125 6.368 -6.062 1.00 66.19 70 ASP A C 1
ATOM 509 O O . ASP A 1 70 ? 20.843 6.957 -6.873 1.00 66.19 70 ASP A O 1
ATOM 513 N N . THR A 1 71 ? 18.857 6.753 -5.867 1.00 63.41 71 THR A N 1
ATOM 514 C CA . THR A 1 71 ? 18.340 8.008 -6.422 1.00 63.41 71 THR A CA 1
ATOM 515 C C . THR A 1 71 ? 18.862 9.143 -5.559 1.00 63.41 71 THR A C 1
ATOM 517 O O . THR A 1 71 ? 18.252 9.497 -4.550 1.00 63.41 71 THR A O 1
ATOM 520 N N . GLU A 1 72 ? 19.998 9.717 -5.958 1.00 59.09 72 GLU A N 1
ATOM 521 C CA . GLU A 1 72 ? 20.488 10.965 -5.377 1.00 59.09 72 GLU A CA 1
ATOM 522 C C . GLU A 1 72 ? 19.336 11.987 -5.367 1.00 59.09 72 GLU A C 1
ATOM 524 O O . GLU A 1 72 ? 18.697 12.207 -6.408 1.00 59.09 72 GLU A O 1
ATOM 529 N N . PRO A 1 73 ? 19.014 12.608 -4.217 1.00 59.19 73 PRO A N 1
ATOM 530 C CA . PRO A 1 73 ? 18.018 13.661 -4.187 1.00 59.19 73 PRO A CA 1
ATOM 531 C C . PRO A 1 73 ? 18.480 14.749 -5.152 1.00 59.19 73 PRO A C 1
ATOM 533 O O . PRO A 1 73 ? 19.571 15.298 -5.001 1.00 59.19 73 PRO A O 1
ATOM 536 N N . ARG A 1 74 ? 17.661 15.051 -6.166 1.00 60.53 74 ARG A N 1
ATOM 537 C CA . ARG A 1 74 ? 17.925 16.141 -7.108 1.00 60.53 74 ARG A CA 1
ATOM 538 C C . ARG A 1 74 ? 17.986 17.452 -6.323 1.00 60.53 74 ARG A C 1
ATOM 540 O O . ARG A 1 74 ? 16.964 18.089 -6.080 1.00 60.53 74 ARG A O 1
ATOM 547 N N . SER A 1 75 ? 19.191 17.818 -5.904 1.00 60.59 75 SER A N 1
ATOM 548 C CA . SER A 1 75 ? 19.514 19.108 -5.320 1.00 60.59 75 SER A CA 1
ATOM 549 C C . SER A 1 75 ? 19.262 20.177 -6.379 1.00 60.59 75 SER A C 1
ATOM 551 O O . SER A 1 75 ? 19.965 20.238 -7.387 1.00 60.59 75 SER A O 1
ATOM 553 N N . GLY A 1 76 ? 18.225 20.989 -6.163 1.00 52.28 76 GLY A N 1
ATOM 554 C CA . GLY A 1 76 ? 18.061 22.272 -6.840 1.00 52.28 76 GLY A CA 1
ATOM 555 C C . GLY A 1 76 ? 16.650 22.577 -7.340 1.00 52.28 76 GLY A C 1
ATOM 556 O O . GLY A 1 76 ? 16.216 22.059 -8.365 1.00 52.28 76 GLY A O 1
ATOM 557 N N . ALA A 1 77 ? 15.991 23.518 -6.666 1.00 50.09 77 ALA A N 1
ATOM 558 C CA . ALA A 1 77 ? 15.551 24.762 -7.298 1.00 50.09 77 ALA A CA 1
ATOM 559 C C . ALA A 1 77 ? 15.376 25.811 -6.189 1.00 50.09 77 ALA A C 1
ATOM 561 O O . ALA A 1 77 ? 14.482 25.689 -5.352 1.00 50.09 77 ALA A O 1
ATOM 562 N N . ALA A 1 78 ? 16.316 26.757 -6.148 1.00 44.50 78 ALA A N 1
ATOM 563 C CA . ALA A 1 78 ? 16.195 28.009 -5.410 1.00 44.50 78 ALA A CA 1
ATOM 564 C C . ALA A 1 78 ? 15.219 28.955 -6.124 1.00 44.50 78 ALA A C 1
ATOM 566 O O . ALA A 1 78 ? 15.061 28.796 -7.359 1.00 44.50 78 ALA A O 1
#

Radius of gyration: 18.49 Å; chains: 1; bounding box: 37×39×48 Å

Foldseek 3Di:
DDDDDDDDDPPDDDDDLVPDPCRPPCPVVDVVCCVVCPPPDDDDDPVRLVVQVVCVVVVNDPHDPDDDPPPDPPPDDD